Protein 7Z0R (pdb70)

Radius of gyration: 16.63 Å; Cα contacts (8 Å, |Δi|>4): 341; chains: 2; bounding box: 47×35×39 Å

InterPro domains:
  IPR003657 WRKY domain [PF03106] (176-233)
  IPR003657 WRKY domain [PS50811] (177-236)
  IPR003657 WRKY domain [SM00774] (175-235)
  IPR036576 WRKY domain superfamily [G3DSA:2.20.25.80] (159-237)
  IPR036576 WRKY domain superfamily [SSF118290] (171-234)
  IPR044810 WRKY transcription factor, plant [PTHR31429] (36-304)

Structure (mmCIF, N/CA/C/O backbone):
data_7Z0R
#
_entry.id   7Z0R
#
_cell.length_a   37.576
_cell.length_b   52.182
_cell.length_c   81.043
_cell.angle_alpha   90.000
_cell.angle_beta   90.000
_cell.angle_gamma   90.000
#
_symmetry.space_group_name_H-M   'P 21 21 21'
#
loop_
_entity.id
_entity.type
_entity.pdbx_description
1 polymer 'WRKY transcription factor 18'
2 non-polymer 1,2-ETHANEDIOL
3 non-polymer 'ZINC ION'
4 non-polymer (4S)-2-METHYL-2,4-PENTANEDIOL
5 non-polymer 'NITRATE ION'
6 non-polymer 'PHOSPHATE ION'
7 water water
#
loop_
_atom_site.group_PDB
_atom_site.id
_atom_site.type_symbol
_atom_site.label_atom_id
_atom_site.label_alt_id
_atom_site.label_comp_id
_atom_site.label_asym_id
_atom_site.label_entity_id
_atom_site.label_seq_id
_atom_site.pdbx_PDB_ins_code
_atom_site.Cartn_x
_atom_site.Cartn_y
_atom_site.Cartn_z
_atom_site.occupancy
_atom_site.B_iso_or_equiv
_atom_site.auth_seq_id
_atom_site.auth_comp_id
_atom_site.auth_asym_id
_atom_site.auth_atom_id
_atom_site.pdbx_PDB_model_num
ATOM 1 N N . ASN A 1 2 ? 3.76900 35.77500 27.82900 1.000 41.71816 158 ASN A N 1
ATOM 2 C CA . ASN A 1 2 ? 2.69100 34.89300 28.27900 1.000 41.51550 158 ASN A CA 1
ATOM 3 C C . ASN A 1 2 ? 3.19700 33.76200 29.18700 1.000 36.04906 158 ASN A C 1
ATOM 4 O O . ASN A 1 2 ? 2.44900 32.81700 29.46300 1.000 34.57783 158 ASN A O 1
ATOM 9 N N . ALA A 1 3 ? 4.44400 33.83500 29.65200 1.000 36.00432 159 ALA A N 1
ATOM 10 C CA . ALA A 1 3 ? 5.05700 32.71300 30.35100 1.000 25.32935 159 ALA A CA 1
ATOM 11 C C . ALA A 1 3 ? 5.59000 33.12200 31.71500 1.000 28.57448 159 ALA A C 1
ATOM 12 O O . ALA A 1 3 ? 6.16700 34.19800 31.87800 1.000 30.40365 159 ALA A O 1
ATOM 14 N N . SER A 1 4 ? 5.41900 32.24100 32.68700 1.000 21.03147 160 SER A N 1
ATOM 15 C CA . SER A 1 4 ? 5.97200 32.44000 34.01200 1.000 20.92619 160 SER A CA 1
ATOM 16 C C . SER A 1 4 ? 6.88800 31.26800 34.33100 1.000 20.86040 160 SER A C 1
ATOM 17 O O . SER A 1 4 ? 6.57600 30.11400 34.02700 1.000 16.93624 160 SER A O 1
ATOM 20 N N . THR A 1 5 ? 8.04100 31.56900 34.89900 1.000 19.86291 161 THR A N 1
ATOM 21 C CA . THR A 1 5 ? 9.03700 30.55500 35.19900 1.000 16.89150 161 THR A CA 1
ATOM 22 C C . THR A 1 5 ? 9.26500 30.52900 36.69700 1.000 19.52603 161 THR A C 1
ATOM 23 O O . THR A 1 5 ? 9.44200 31.58700 37.31900 1.000 25.43463 161 THR A O 1
ATOM 27 N N . VAL A 1 6 ? 9.26300 29.33500 37.27400 1.000 16.04140 162 VAL A N 1
ATOM 28 C CA . VAL A 1 6 ? 9.61600 29.18800 38.67500 1.000 17.74160 162 VAL A CA 1
ATOM 29 C C . VAL A 1 6 ? 10.65600 28.09500 38.81200 1.000 14.98338 162 VAL A C 1
ATOM 30 O O . VAL A 1 6 ? 10.83400 27.26500 37.92500 1.000 16.72306 162 VAL A O 1
ATOM 34 N N . TYR A 1 7 ? 11.34000 28.11100 39.94200 1.000 12.49360 163 TYR A N 1
ATOM 35 C CA . TYR A 1 7 ? 12.48400 27.25000 40.20200 1.000 13.30949 163 TYR A CA 1
ATOM 36 C C . TYR A 1 7 ? 12.17000 26.36500 41.39600 1.000 12.49624 163 TYR A C 1
ATOM 37 O O . TYR A 1 7 ? 11.74500 26.85000 42.44000 1.000 13.53583 163 TYR A O 1
ATOM 46 N N . VAL A 1 8 ? 12.31500 25.05600 41.22800 1.000 9.55378 164 VAL A N 1
ATOM 47 C CA . VAL A 1 8 ? 11.92700 24.09000 42.24300 1.000 11.18292 164 VAL A CA 1
ATOM 48 C C . VAL A 1 8 ? 13.17300 23.28800 42.62700 1.000 11.82773 164 VAL A C 1
ATOM 49 O O . VAL A 1 8 ? 13.62500 22.42000 41.87800 1.000 12.22778 164 VAL A O 1
ATOM 53 N N . PRO A 1 9 ? 13.78200 23.58200 43.76600 1.000 11.54612 165 PRO A N 1
ATOM 54 C CA . PRO A 1 9 ? 14.84900 22.70400 44.26800 1.000 13.12263 165 PRO A CA 1
ATOM 55 C C . PRO A 1 9 ? 14.37000 21.26300 44.32100 1.000 15.00969 165 PRO A C 1
ATOM 56 O O . PRO A 1 9 ? 13.34800 20.95800 44.93900 1.000 16.52303 165 PRO A O 1
ATOM 60 N N . THR A 1 10 ? 15.13600 20.36800 43.72000 1.000 13.47793 166 THR A N 1
ATOM 61 C CA . THR A 1 10 ? 14.67600 18.99300 43.58400 1.000 16.20984 166 THR A CA 1
ATOM 62 C C . THR A 1 10 ? 15.85100 18.06200 43.78700 1.000 17.79424 166 THR A C 1
ATOM 63 O O . THR A 1 10 ? 16.91000 18.24800 43.18600 1.000 16.65989 166 THR A O 1
ATOM 67 N N . GLU A 1 11 ? 15.66700 17.08100 44.66300 1.000 15.27288 167 GLU A N 1
ATOM 68 C CA . GLU A 1 11 ? 16.65200 16.04100 44.86700 1.000 16.80465 167 GLU A CA 1
ATOM 69 C C . GLU A 1 11 ? 17.25200 15.64700 43.52600 1.000 15.92033 167 GLU A C 1
ATOM 70 O O . GLU A 1 11 ? 16.52400 15.35800 42.57600 1.000 15.70715 167 GLU A O 1
ATOM 76 N N . THR A 1 12 ? 18.58700 15.65200 43.44900 1.000 16.21247 168 THR A N 1
ATOM 77 C CA . THR A 1 12 ? 19.25000 15.36800 42.18600 1.000 16.19405 168 THR A CA 1
ATOM 78 C C . THR A 1 12 ? 18.99700 13.94000 41.70300 1.000 14.81757 168 THR A C 1
ATOM 79 O O . THR A 1 12 ? 19.02300 13.69500 40.49000 1.000 16.25195 168 THR A O 1
ATOM 83 N N . SER A 1 13 ? 18.71900 12.97900 42.60400 1.000 14.06748 169 SER A N 1
ATOM 84 C CA . SER A 1 13 ? 18.41500 11.64300 42.11300 1.000 15.25709 169 SER A CA 1
ATOM 85 C C . SER A 1 13 ? 17.02000 11.51900 41.53700 1.000 15.19919 169 SER A C 1
ATOM 86 O O . SER A 1 13 ? 16.71700 10.46000 40.97400 1.000 17.19153 169 SER A O 1
ATOM 89 N N . ASP A 1 14 ? 16.16700 12.53300 41.69500 1.000 14.12538 170 ASP A N 1
ATOM 90 C CA . ASP A 1 14 ? 14.83100 12.54600 41.11400 1.000 15.07812 170 ASP A CA 1
ATOM 91 C C . ASP A 1 14 ? 14.92500 13.08000 39.69500 1.000 15.98350 170 ASP A C 1
ATOM 92 O O . ASP A 1 14 ? 15.08600 14.28400 39.50300 1.000 15.17550 170 ASP A O 1
ATOM 97 N N . THR A 1 15 ? 14.79000 12.18700 38.71500 1.000 14.89126 171 THR A N 1
ATOM 98 C CA . THR A 1 15 ? 14.85100 12.53300 37.29400 1.000 17.47315 171 THR A CA 1
ATOM 99 C C . THR A 1 15 ? 13.47700 12.50000 36.62700 1.000 17.50999 171 THR A C 1
ATOM 100 O O . THR A 1 15 ? 13.40300 12.54200 35.39700 1.000 19.84185 171 THR A O 1
ATOM 104 N N . SER A 1 16 ? 12.39000 12.45700 37.40800 1.000 16.45197 172 SER A N 1
ATOM 105 C CA . SER A 1 16 ? 11.04900 12.26700 36.85500 1.000 19.62077 172 SER A CA 1
ATOM 106 C C . SER A 1 16 ? 10.49100 13.51500 36.19500 1.000 15.91770 172 SER A C 1
ATOM 107 O O . SER A 1 16 ? 9.49200 13.42100 35.46500 1.000 17.12311 172 SER A O 1
ATOM 110 N N . LEU A 1 17 ? 11.07200 14.66500 36.51600 1.000 15.84400 173 LEU A N 1
ATOM 111 C CA . LEU A 1 17 ? 10.64600 15.97800 36.03300 1.000 17.47841 173 LEU A CA 1
ATOM 112 C C . LEU A 1 17 ? 9.22500 16.28500 36.48800 1.000 17.62580 173 LEU A C 1
ATOM 113 O O . LEU A 1 17 ? 8.44000 16.90600 35.77100 1.000 17.31787 173 LEU A O 1
ATOM 118 N N . THR A 1 18 ? 8.90400 15.86600 37.69600 1.000 17.34155 174 THR A N 1
ATOM 119 C CA . THR A 1 18 ? 7.61400 16.14500 38.30400 1.000 19.36811 174 THR A CA 1
ATOM 120 C C . THR A 1 18 ? 7.70700 17.41500 39.14200 1.000 18.79173 174 THR A C 1
ATOM 121 O O . THR 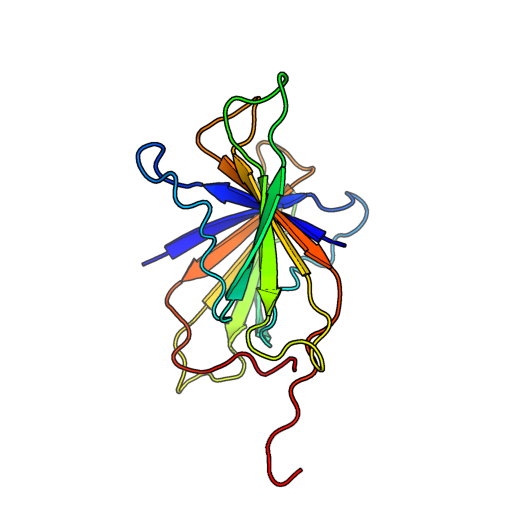A 1 18 ? 8.55700 17.50600 40.03300 1.000 20.52351 174 THR A O 1
ATOM 125 N N . VAL A 1 19 ? 6.80200 18.36600 38.90100 1.000 18.10480 175 VAL A N 1
ATOM 126 C CA . VAL A 1 19 ? 6.59000 19.51100 39.79400 1.000 15.43343 175 VAL A CA 1
ATOM 127 C C . VAL A 1 19 ? 5.13200 19.47500 40.20100 1.000 16.35459 175 VAL A C 1
ATOM 128 O O . VAL A 1 19 ? 4.24500 19.53700 39.34000 1.000 17.18627 175 VAL A O 1
ATOM 132 N N . LYS A 1 20 ? 4.88500 19.29800 41.49500 1.000 15.67820 176 LYS A N 1
ATOM 133 C CA . LYS A 1 20 ? 3.53000 19.30200 42.02500 1.000 16.87308 176 LYS A CA 1
ATOM 134 C C . LYS A 1 20 ? 3.07300 20.74400 42.20700 1.000 16.05982 176 LYS A C 1
ATOM 135 O O . LYS A 1 20 ? 3.81700 21.57900 42.75000 1.000 16.85728 176 LYS A O 1
ATOM 141 N N . ASP A 1 21 ? 1.89900 21.06500 41.66200 1.000 13.93588 177 ASP A N 1
ATOM 142 C CA . ASP A 1 21 ? 1.45200 22.45300 41.65600 1.000 14.70966 177 ASP A CA 1
ATOM 143 C C . ASP A 1 21 ? -0.05000 22.61600 41.86500 1.000 13.37792 177 ASP A C 1
ATOM 144 O O . ASP A 1 21 ? -0.57400 23.73700 41.68800 1.000 11.65140 177 ASP A O 1
ATOM 149 N N . GLY A 1 22 ? -0.75600 21.58400 42.32300 1.000 13.23317 178 GLY A N 1
ATOM 150 C CA . GLY A 1 22 ? -2.18400 21.70000 42.57300 1.000 12.88312 178 GLY A CA 1
ATOM 151 C C . GLY A 1 22 ? -3.05300 21.40500 41.37800 1.000 13.80692 178 GLY A C 1
ATOM 152 O O . GLY A 1 22 ? -4.27700 21.27300 41.52800 1.000 13.42003 178 GLY A O 1
ATOM 153 N N . PHE A 1 23 ? -2.46100 21.26200 40.21000 1.000 12.76995 179 PHE A N 1
ATOM 154 C CA . PHE A 1 23 ? -3.18000 21.02100 38.98000 1.000 12.85944 179 PHE A CA 1
ATOM 155 C C . PHE A 1 23 ? -2.77900 19.67500 38.40100 1.000 11.98302 179 PHE A C 1
ATOM 156 O O . PHE A 1 23 ? -1.76200 19.08900 38.78100 1.000 11.92511 179 PHE A O 1
ATOM 164 N N . GLN A 1 24 ? -3.62100 19.17700 37.50600 1.000 11.64877 180 GLN A N 1
ATOM 165 C CA . GLN A 1 24 ? -3.36800 17.94500 36.79000 1.000 11.64087 180 GLN A CA 1
ATOM 166 C C . GLN A 1 24 ? -2.90600 18.23200 35.37000 1.000 12.08829 180 GLN A C 1
ATOM 167 O O . GLN A 1 24 ? -3.32800 19.21000 34.73300 1.000 13.36213 180 GLN A O 1
ATOM 173 N N . TRP A 1 25 ? -2.09300 17.31100 34.86800 1.000 13.15158 181 TRP A N 1
ATOM 174 C CA . TRP A 1 25 ? -1.30300 17.47800 33.66700 1.000 11.71456 181 TRP A CA 1
ATOM 175 C C . TRP A 1 25 ? -1.32000 16.20100 32.84700 1.000 14.15433 181 TRP A C 1
ATOM 176 O O . TRP A 1 25 ? -1.47300 15.10400 33.37300 1.000 16.88624 181 TRP A O 1
ATOM 187 N N . ARG A 1 26 ? -1.15100 16.36900 31.54800 1.000 12.81469 182 ARG A N 1
ATOM 188 C CA . ARG A 1 26 ? -0.96600 15.26400 30.62600 1.000 14.37014 182 ARG A CA 1
ATOM 189 C C . ARG A 1 26 ? 0.37600 15.48800 29.95900 1.000 14.84125 182 ARG A C 1
ATOM 190 O O . ARG A 1 26 ? 0.57000 16.50300 29.27400 1.000 12.94892 182 ARG A O 1
ATOM 198 N N . LYS A 1 27 ? 1.31000 14.57700 30.19200 1.000 14.99653 183 LYS A N 1
ATOM 199 C CA . LYS A 1 27 ? 2.60300 14.70500 29.53300 1.000 14.48068 183 LYS A CA 1
ATOM 200 C C . LYS A 1 27 ? 2.44000 14.31400 28.08100 1.000 15.49396 183 LYS A C 1
ATOM 201 O O . LYS A 1 27 ? 2.03700 13.18200 27.79000 1.000 15.74136 183 LYS A O 1
ATOM 207 N N . TYR A 1 28 ? 2.80200 15.21100 27.15700 1.000 13.28317 184 TYR A N 1
ATOM 208 C CA . TYR A 1 28 ? 2.66200 14.92000 25.74000 1.000 13.54373 184 TYR A CA 1
ATOM 209 C C . TYR A 1 28 ? 3.97200 14.91300 24.97500 1.000 13.99641 184 TYR A C 1
ATOM 210 O O . TYR A 1 28 ? 3.98300 14.49600 23.81700 1.000 16.26774 184 TYR A O 1
ATOM 219 N N . GLY A 1 29 ? 5.08000 15.31900 25.58600 1.000 12.26200 185 GLY A N 1
ATOM 220 C CA . GLY A 1 29 ? 6.30800 15.42000 24.82400 1.000 14.25960 185 GLY A CA 1
ATOM 221 C C . GLY A 1 29 ? 7.52900 15.34300 25.70300 1.000 12.58572 185 GLY A C 1
ATOM 222 O O . GLY A 1 29 ? 7.47700 15.61300 26.90500 1.000 11.91985 185 GLY A O 1
ATOM 223 N N . GLN A 1 30 ? 8.63600 14.96200 25.08100 1.000 12.75416 186 GLN A N 1
ATOM 224 C CA . GLN A 1 30 ? 9.92700 14.94300 25.74900 1.000 15.35710 186 GLN A CA 1
ATOM 225 C C . GLN A 1 30 ? 11.00800 15.25500 24.73900 1.000 15.04654 186 GLN A C 1
ATOM 226 O O . GLN A 1 30 ? 11.01200 14.69300 23.63600 1.000 16.83623 186 GLN A O 1
ATOM 232 N N . LYS A 1 31 ? 11.92900 16.13500 25.11200 1.000 15.73347 187 LYS A N 1
ATOM 233 C CA . LYS A 1 31 ? 13.00700 16.54600 24.22200 1.000 17.74160 187 LYS A CA 1
ATOM 234 C C . LYS A 1 31 ? 14.33900 16.27600 24.90400 1.000 23.13962 187 LYS A C 1
ATOM 235 O O . LYS A 1 31 ? 14.51500 16.62600 26.07600 1.000 18.49432 187 LYS A O 1
ATOM 241 N N . VAL A 1 32 ? 15.26700 15.67700 24.16600 1.000 21.16306 188 VAL A N 1
ATOM 242 C CA . VAL A 1 32 ? 16.64000 15.47400 24.62900 1.000 30.42733 188 VAL A CA 1
ATOM 243 C C . VAL A 1 32 ? 17.58200 16.13800 23.64300 1.000 35.37003 188 VAL A C 1
ATOM 244 O O . VAL A 1 32 ? 17.44200 15.93700 22.43300 1.000 30.04834 188 VAL A O 1
ATOM 248 N N . THR A 1 33 ? 18.58700 16.85400 24.17200 1.000 41.52077 189 THR A N 1
ATOM 249 C CA . THR A 1 33 ? 19.44900 17.78700 23.43900 1.000 34.40676 189 THR A CA 1
ATOM 250 C C . THR A 1 33 ? 20.83900 17.77800 24.06400 1.000 39.20733 189 THR A C 1
ATOM 251 O O . THR A 1 33 ? 20.98200 17.50300 25.25500 1.000 40.60487 189 THR A O 1
ATOM 255 N N . ARG A 1 34 ? 21.86700 18.11100 23.26100 1.000 44.63693 190 ARG A N 1
ATOM 256 C CA . ARG A 1 34 ? 23.25300 18.06800 23.73700 1.000 45.20279 190 ARG A CA 1
ATOM 257 C C . ARG A 1 34 ? 23.63400 19.23600 24.64600 1.000 50.62186 190 ARG A C 1
ATOM 258 O O . ARG A 1 34 ? 24.59900 19.10500 25.40500 1.000 47.49254 190 ARG A O 1
ATOM 266 N N . ASP A 1 35 ? 22.93500 20.37900 24.56600 1.000 55.25663 191 ASP A N 1
ATOM 267 C CA . ASP A 1 35 ? 23.22800 21.52400 25.43200 1.000 54.02227 191 ASP A CA 1
ATOM 268 C C . ASP A 1 35 ? 22.70200 21.36100 26.85800 1.000 56.03567 191 ASP A C 1
ATOM 269 O O . ASP A 1 35 ? 23.16500 22.06800 27.75900 1.000 50.55606 191 ASP A O 1
ATOM 274 N N . ASN A 1 36 ? 21.73000 20.48800 27.09200 1.000 56.52783 192 ASN A N 1
ATOM 275 C CA . ASN A 1 36 ? 21.37700 20.13500 28.45400 1.000 60.14669 192 ASN A CA 1
ATOM 276 C C . ASN A 1 36 ? 21.51400 18.62700 28.62200 1.000 64.92357 192 ASN A C 1
ATOM 277 O O . ASN A 1 36 ? 20.90300 17.86900 27.85300 1.000 57.99643 192 ASN A O 1
ATOM 282 N N . PRO A 1 37 ? 22.27000 18.14300 29.62000 1.000 78.16200 193 PRO A N 1
ATOM 283 C CA . PRO A 1 37 ? 22.44300 16.68800 29.75600 1.000 83.34684 193 PRO A CA 1
ATOM 284 C C . PRO A 1 37 ? 21.15500 15.95500 30.12100 1.000 78.02251 193 PRO A C 1
ATOM 285 O O . PRO A 1 37 ? 21.18600 14.74400 30.36100 1.000 82.08879 193 PRO A O 1
ATOM 289 N N . SER A 1 38 ? 20.01900 16.66000 30.15200 1.000 57.69376 194 SER A N 1
ATOM 290 C CA . SER A 1 38 ? 18.81500 16.16800 30.79100 1.000 42.71828 194 SER A CA 1
ATOM 291 C C . SER A 1 38 ? 17.56300 16.54800 30.00500 1.000 26.37948 194 SER A C 1
ATOM 292 O O . SER A 1 38 ? 17.48400 17.65700 29.45400 1.000 27.44803 194 SER A O 1
ATOM 295 N N . PRO A 1 39 ? 16.57100 15.66700 29.94100 1.000 21.32361 195 PRO A N 1
ATOM 296 C CA . PRO A 1 39 ? 15.43400 15.92500 29.06800 1.000 20.44982 195 PRO A CA 1
ATOM 297 C C . PRO A 1 39 ? 14.56800 17.06400 29.55800 1.000 17.67317 195 PRO A C 1
ATOM 298 O O . PRO A 1 39 ? 14.59100 17.46700 30.71900 1.000 18.13112 195 PRO A O 1
ATOM 302 N N . ARG A 1 40 ? 13.81300 17.59000 28.62000 1.000 16.75464 196 ARG A N 1
ATOM 303 C CA . ARG A 1 40 ? 12.74400 18.53300 28.88700 1.000 15.49923 196 ARG A CA 1
ATOM 304 C C . ARG A 1 40 ? 11.42000 17.81400 28.68900 1.000 15.67030 196 ARG A C 1
ATOM 305 O O . ARG A 1 40 ? 11.21800 17.16000 27.65500 1.000 15.01233 196 ARG A O 1
ATOM 313 N N . ALA A 1 41 ? 10.51800 17.93700 29.67700 1.000 12.83575 197 ALA A N 1
ATOM 314 C CA . ALA A 1 41 ? 9.19400 17.34200 29.63300 1.000 13.68848 197 ALA A CA 1
ATOM 315 C C . ALA A 1 41 ? 8.16900 18.41600 29.32500 1.000 12.41728 197 ALA A C 1
ATOM 316 O O . ALA A 1 41 ? 8.26400 19.53800 29.84800 1.000 10.85920 197 ALA A O 1
ATOM 318 N N . TYR A 1 42 ? 7.20200 18.05500 28.48500 1.000 13.64637 198 TYR A N 1
ATOM 319 C CA . TYR A 1 42 ? 6.16400 18.95900 28.00300 1.000 11.58034 198 TYR A CA 1
ATOM 320 C C . TYR A 1 42 ? 4.80300 18.45700 28.45800 1.000 13.10157 198 TYR A C 1
ATOM 321 O O . TYR A 1 42 ? 4.43800 17.30300 28.19400 1.000 12.00933 198 TYR A O 1
ATOM 330 N N . PHE A 1 43 ? 4.03400 19.33400 29.08300 1.000 11.65929 199 PHE A N 1
ATOM 331 C CA . PHE A 1 43 ? 2.74000 18.93500 29.62900 1.000 12.04618 199 PHE A CA 1
ATOM 332 C C . PHE A 1 43 ? 1.68400 19.91900 29.19000 1.000 12.33306 199 PHE A C 1
ATOM 333 O O . PHE A 1 43 ? 1.96600 21.10400 29.00900 1.000 13.33581 199 PHE A O 1
ATOM 341 N N . ARG A 1 44 ? 0.46200 19.43000 29.06300 1.000 12.24357 200 ARG A N 1
ATOM 342 C CA . ARG A 1 44 ? -0.69100 20.30700 28.90900 1.000 13.98062 200 ARG A CA 1
ATOM 343 C C . ARG A 1 44 ? -1.65300 20.03700 30.06300 1.000 11.60929 200 ARG A C 1
ATOM 344 O O . ARG A 1 44 ? -1.70100 18.93500 30.62600 1.000 11.03817 200 ARG A O 1
ATOM 352 N N . CYS A 1 45 ? -2.32800 21.10000 30.48700 1.000 12.35938 201 CYS A N 1
ATOM 353 C CA . CYS A 1 45 ? -3.28000 20.98500 31.57300 1.000 11.81984 201 C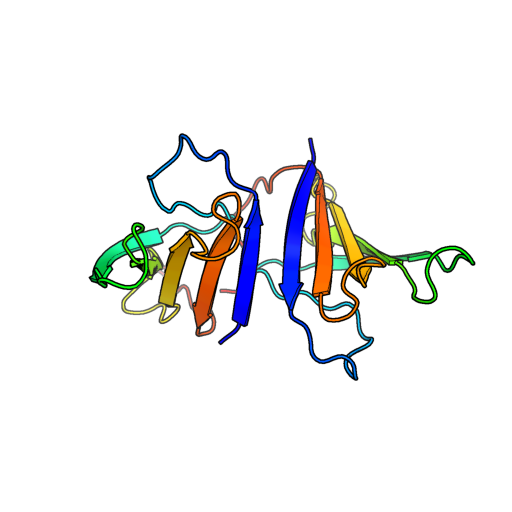YS A CA 1
ATOM 354 C C . CYS A 1 45 ? -4.32000 19.91800 31.25400 1.000 15.15971 201 CYS A C 1
ATOM 355 O O . CYS A 1 45 ? -4.75200 19.76700 30.11300 1.000 14.00694 201 CYS A O 1
ATOM 358 N N . SER A 1 46 ? -4.76100 19.19600 32.29100 1.000 10.95921 202 SER A N 1
ATOM 359 C CA . SER A 1 46 ? -5.85100 18.23700 32.13500 1.000 12.53571 202 SER A CA 1
ATOM 360 C C . SER A 1 46 ? -7.15600 18.85900 31.64400 1.000 13.04367 202 SER A C 1
ATOM 361 O O . SER A 1 46 ? -7.98900 18.12800 31.11000 1.000 15.59397 202 SER A O 1
ATOM 364 N N . PHE A 1 47 ? -7.37100 20.16600 31.83800 1.000 14.96758 203 PHE A N 1
ATOM 365 C CA . PHE A 1 47 ? -8.56000 20.81500 31.31500 1.000 13.64374 203 PHE A CA 1
ATOM 366 C C . PHE A 1 47 ? -8.41000 21.23300 29.84800 1.000 14.40436 203 PHE A C 1
ATOM 367 O O . PHE A 1 47 ? -9.32500 21.85200 29.30100 1.000 17.49683 203 PHE A O 1
ATOM 375 N N . ALA A 1 48 ? -7.28700 20.93800 29.20700 1.000 14.14380 204 ALA A N 1
ATOM 376 C CA . ALA A 1 48 ? -7.17900 21.16300 27.77000 1.000 16.50461 204 ALA A CA 1
ATOM 377 C C . ALA A 1 48 ? -8.28000 20.39100 27.03700 1.000 21.08411 204 ALA A C 1
ATOM 378 O O . ALA A 1 48 ? -8.62800 19.27600 27.43000 1.000 22.49743 204 ALA A O 1
ATOM 380 N N . PRO A 1 49 ? -8.80400 20.92400 25.92100 1.000 21.32887 205 PRO A N 1
ATOM 381 C CA . PRO A 1 49 ? -8.43400 22.17400 25.26000 1.000 19.48392 205 PRO A CA 1
ATOM 382 C C . PRO A 1 49 ? -9.12000 23.40700 25.84200 1.000 19.37074 205 PRO A C 1
ATOM 383 O O . PRO A 1 49 ? -8.73400 24.50800 25.46800 1.000 24.31607 205 PRO A O 1
ATOM 387 N N . SER A 1 50 ? -10.10700 23.22900 26.73000 1.000 19.52603 206 SER A N 1
ATOM 388 C CA . SER A 1 50 ? -10.77000 24.37800 27.34400 1.000 19.64709 206 SER A CA 1
ATOM 389 C C . SER A 1 50 ? -9.76800 25.31200 28.00700 1.000 17.93373 206 SER A C 1
ATOM 390 O O . SER A 1 50 ? -9.87300 26.53200 27.87700 1.000 17.85214 206 SER A O 1
ATOM 393 N N . CYS A 1 51 ? -8.82100 24.75200 28.73900 1.000 16.30459 207 CYS A N 1
ATOM 394 C CA . CYS A 1 51 ? -7.72600 25.47100 29.38200 1.000 10.96710 207 CYS A CA 1
ATOM 395 C C . CYS A 1 51 ? -6.49700 25.44900 28.50100 1.000 13.78323 207 CYS A C 1
ATOM 396 O O . CYS A 1 51 ? -6.07800 24.35900 28.06900 1.000 12.19357 207 CYS A O 1
ATOM 399 N N . PRO A 1 52 ? -5.88900 26.59900 28.22100 1.000 13.55426 208 PRO A N 1
ATOM 400 C CA . PRO A 1 52 ? -4.73400 26.64200 27.31200 1.000 14.34909 208 PRO A CA 1
ATOM 401 C C . PRO A 1 52 ? -3.38400 26.46900 27.97600 1.000 14.15959 208 PRO A C 1
ATOM 402 O O . PRO A 1 52 ? -2.37000 26.56800 27.27700 1.000 16.33091 208 PRO A O 1
ATOM 406 N N . VAL A 1 53 ? -3.33000 26.18600 29.27800 1.000 12.49360 209 VAL A N 1
ATOM 407 C CA . VAL A 1 53 ? -2.04100 26.23600 29.95000 1.000 11.22766 209 VAL A CA 1
ATOM 408 C C . VAL A 1 53 ? -1.15400 25.08800 29.49300 1.000 11.91985 209 VAL A C 1
ATOM 409 O O . VAL A 1 53 ? -1.57900 23.92700 29.42400 1.000 12.16462 209 VAL A O 1
ATOM 413 N N . LYS A 1 54 ? 0.11100 25.41700 29.26100 1.000 12.55150 210 LYS A N 1
ATOM 414 C CA . LYS A 1 54 ? 1.16200 24.44400 29.01600 1.000 12.94629 210 LYS A CA 1
ATOM 415 C C . LYS A 1 54 ? 2.26100 24.61500 30.05100 1.000 13.28580 210 LYS A C 1
ATOM 416 O O . LYS A 1 54 ? 2.44700 25.68400 30.63300 1.000 12.65941 210 LYS A O 1
ATOM 422 N N . LYS A 1 55 ? 2.99100 23.53300 30.28300 1.000 12.05934 211 LYS A N 1
ATOM 423 C CA . LYS A 1 55 ? 3.98700 23.46900 31.33800 1.000 12.51729 211 LYS A CA 1
ATOM 424 C C . LYS A 1 55 ? 5.16700 22.71000 30.77300 1.000 13.56215 211 LYS A C 1
ATOM 425 O O . LYS A 1 55 ? 4.96900 21.67600 30.14200 1.000 14.14906 211 LYS A O 1
ATOM 431 N N . LYS A 1 56 ? 6.37800 23.26300 30.94000 1.000 12.04618 212 LYS A N 1
ATOM 432 C CA . LYS A 1 56 ? 7.61400 22.63700 30.49300 1.000 12.35938 212 LYS A CA 1
ATOM 433 C C . LYS A 1 56 ? 8.53000 22.56000 31.70800 1.000 11.45400 212 LYS A C 1
ATOM 434 O O . LYS A 1 56 ? 8.62200 23.51900 32.47900 1.000 11.49875 212 LYS A O 1
ATOM 440 N N . VAL A 1 57 ? 9.18900 21.41300 31.90400 1.000 11.16976 213 VAL A N 1
ATOM 441 C CA . VAL A 1 57 ? 10.02100 21.18200 33.08100 1.000 11.66192 213 VAL A CA 1
ATOM 442 C C . VAL A 1 57 ? 11.35000 20.59100 32.63600 1.000 10.88552 213 VAL A C 1
ATOM 443 O O . VAL A 1 57 ? 11.38300 19.66400 31.81900 1.000 10.47494 213 VAL A O 1
ATOM 447 N N . GLN A 1 58 ? 12.44100 21.14300 33.15700 1.000 13.14105 214 GLN A N 1
ATOM 448 C CA . GLN A 1 58 ? 13.79400 20.68800 32.82100 1.000 10.70918 214 GLN A CA 1
ATOM 449 C C . GLN A 1 58 ? 14.72600 21.12300 33.93600 1.000 11.40663 214 GLN A C 1
ATOM 450 O O . GLN A 1 58 ? 14.53300 22.18200 34.53900 1.000 12.60151 214 GLN A O 1
ATOM 456 N N . ARG A 1 59 ? 15.75800 20.32400 34.18700 1.000 12.18567 215 ARG A N 1
ATOM 457 C CA . ARG A 1 59 ? 16.79000 20.77600 35.09700 1.000 14.00957 215 ARG A CA 1
ATOM 458 C C . ARG A 1 59 ? 17.44800 22.03400 34.57800 1.000 16.00455 215 ARG A C 1
ATOM 459 O O . ARG A 1 59 ? 17.69400 22.18800 33.37800 1.000 17.45209 215 ARG A O 1
ATOM 467 N N . SER A 1 60 ? 17.75200 22.92200 35.50000 1.000 11.96722 216 SER A N 1
ATOM 468 C CA . SER A 1 60 ? 18.57000 24.07700 35.17600 1.000 15.07023 216 SER A CA 1
ATOM 469 C C . SER A 1 60 ? 19.97500 23.64500 34.77600 1.000 14.57280 216 SER A C 1
ATOM 470 O O . SER A 1 60 ? 20.61200 22.83800 35.44900 1.000 16.27564 216 SER A O 1
ATOM 473 N N . ALA A 1 61 ? 20.48700 24.25600 33.71500 1.000 17.69949 217 ALA A N 1
ATOM 474 C CA . ALA A 1 61 ? 21.87200 24.07100 33.31200 1.000 15.70451 217 ALA A CA 1
ATOM 475 C C . ALA A 1 61 ? 22.81400 24.99400 34.07400 1.000 14.18065 217 ALA A C 1
ATOM 476 O O . ALA A 1 61 ? 24.03400 24.90700 33.90500 1.000 17.27312 217 ALA A O 1
ATOM 478 N N . GLU A 1 62 ? 22.27400 25.90700 34.85800 1.000 15.72820 218 GLU A N 1
ATOM 479 C CA . GLU A 1 62 ? 23.08900 26.79200 35.66600 1.000 14.37541 218 GLU A CA 1
ATOM 480 C C . GLU A 1 62 ? 23.23200 26.24300 37.07200 1.000 13.69638 218 GLU A C 1
ATOM 481 O O . GLU A 1 62 ? 24.32500 26.23500 37.65200 1.000 15.30973 218 GLU A O 1
ATOM 487 N N . ASP A 1 63 ? 22.12600 25.79400 37.64500 1.000 14.80704 219 ASP A N 1
ATOM 488 C CA . ASP A 1 63 ? 22.11100 25.22100 38.98800 1.000 15.77558 219 ASP A CA 1
ATOM 489 C C . ASP A 1 63 ? 21.36400 23.90200 38.90600 1.000 15.38606 219 ASP A C 1
ATOM 490 O O . ASP A 1 63 ? 20.13500 23.87800 39.00800 1.000 15.28868 219 ASP A O 1
ATOM 495 N N . PRO A 1 64 ? 22.06700 22.78600 38.71300 1.000 17.95742 220 PRO A N 1
ATOM 496 C CA . PRO A 1 64 ? 21.36900 21.51200 38.48800 1.000 18.44168 220 PRO A CA 1
ATOM 497 C C . PRO A 1 64 ? 20.64100 20.97800 39.70500 1.000 17.74423 220 PRO A C 1
ATOM 498 O O . PRO A 1 64 ? 20.00600 19.92400 39.59200 1.000 18.95754 220 PRO A O 1
ATOM 502 N N . SER A 1 65 ? 20.68400 21.67000 40.84200 1.000 16.41249 221 SER A N 1
ATOM 503 C CA . SER A 1 65 ? 19.85100 21.30300 41.97500 1.000 17.17574 221 SER A CA 1
ATOM 504 C C . SER A 1 65 ? 18.42400 21.79400 41.79700 1.000 16.52040 221 SER A C 1
ATOM 505 O O . SER A 1 65 ? 17.55500 21.46300 42.61700 1.000 15.28868 221 SER A O 1
ATOM 508 N N . LEU A 1 66 ? 18.16500 22.58400 40.75300 1.000 12.92260 222 LEU A N 1
ATOM 509 C CA . LEU A 1 66 ? 16.84000 23.13000 40.48700 1.000 12.22515 222 LEU A CA 1
ATOM 510 C C . LEU A 1 66 ? 16.21100 22.53500 39.24000 1.000 11.87248 222 LEU A C 1
ATOM 511 O O . LEU A 1 66 ? 16.87300 22.39300 38.20300 1.000 13.14631 222 LEU A O 1
ATOM 516 N N . LEU A 1 67 ? 14.90500 22.26800 39.32500 1.000 11.28556 223 LEU A N 1
ATOM 517 C CA . LEU A 1 67 ? 14.06200 22.18000 38.14500 1.000 12.50150 223 LEU A CA 1
ATOM 518 C C . LEU A 1 67 ? 13.54600 23.55900 37.77800 1.000 12.10935 223 LEU A C 1
ATOM 519 O O . LEU A 1 67 ? 13.19500 24.36600 38.65000 1.000 14.07800 223 LEU A O 1
ATOM 524 N N . VAL A 1 68 ? 13.51900 23.82800 36.48800 1.000 10.70655 224 VAL A N 1
ATOM 525 C CA . VAL A 1 68 ? 12.91500 25.03100 35.94000 1.000 12.16988 224 VAL A CA 1
ATOM 526 C C . VAL A 1 68 ? 11.55800 24.59800 35.41900 1.000 11.79352 224 VAL A C 1
ATOM 527 O O . VAL A 1 68 ? 11.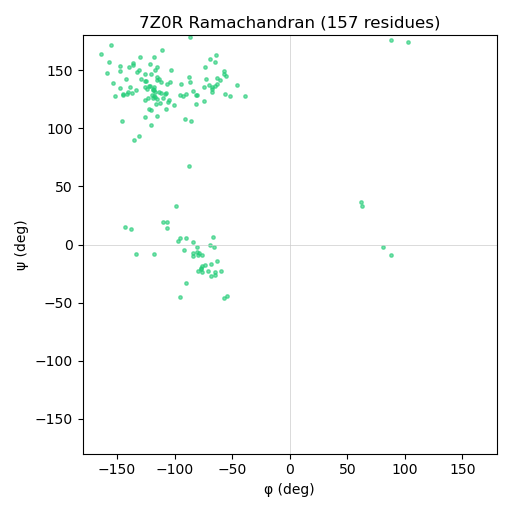48000 23.72000 34.55200 1.000 13.16210 224 VAL A O 1
ATOM 531 N N . ALA A 1 69 ? 10.49700 25.19500 35.94500 1.000 12.61204 225 ALA A N 1
ATOM 532 C CA . ALA A 1 69 ? 9.14700 24.95700 35.45900 1.000 11.76983 225 ALA A CA 1
ATOM 533 C C . ALA A 1 69 ? 8.63000 26.22800 34.81000 1.000 13.56742 225 ALA A C 1
ATOM 534 O O . ALA A 1 69 ? 8.54900 27.28100 35.45900 1.000 14.32277 225 ALA A O 1
ATOM 536 N N . THR A 1 70 ? 8.26900 26.12500 33.54000 1.000 13.05156 226 THR A N 1
ATOM 537 C CA . THR A 1 70 ? 7.79500 27.27600 32.78800 1.000 12.78311 226 THR A CA 1
ATOM 538 C C . THR A 1 70 ? 6.35500 27.02500 32.41100 1.000 13.95430 226 THR A C 1
ATOM 539 O O . THR A 1 70 ? 6.03900 25.98200 31.84000 1.000 12.45412 226 THR A O 1
ATOM 543 N N . TYR A 1 71 ? 5.48400 27.95600 32.77800 1.000 13.22790 227 TYR A N 1
ATOM 544 C CA . TYR A 1 71 ? 4.06200 27.84200 32.50900 1.000 14.98864 227 TYR A CA 1
ATOM 545 C C . TYR A 1 71 ? 3.69200 28.89200 31.48400 1.000 17.18890 227 TYR A C 1
ATOM 546 O O . TYR A 1 71 ? 4.04400 30.06600 31.65200 1.000 16.56251 227 TYR A O 1
ATOM 555 N N . GLU A 1 72 ? 2.98400 28.46100 30.44500 1.000 13.30686 228 GLU A N 1
ATOM 556 C CA . GLU A 1 72 ? 2.42200 29.33200 29.41100 1.000 13.43582 228 GLU A CA 1
ATOM 557 C C . GLU A 1 72 ? 0.92400 29.46300 29.64300 1.000 15.41501 228 GLU A C 1
ATOM 558 O O . GLU A 1 72 ? 0.20700 28.45600 29.74000 1.000 15.28604 228 GLU A O 1
ATOM 564 N N . GLY A 1 73 ? 0.45500 30.68700 29.77200 1.000 14.88336 229 GLY A N 1
ATOM 565 C CA . GLY A 1 73 ? -0.96500 30.88300 29.98800 1.000 14.98601 229 GLY A CA 1
ATOM 566 C C . GLY A 1 73 ? -1.33400 30.84600 31.45400 1.000 13.83324 229 GLY A C 1
ATOM 567 O O . GLY A 1 73 ? -0.50900 30.62100 32.33900 1.000 14.65439 229 GLY A O 1
ATOM 568 N N . THR A 1 74 ? -2.62200 31.11200 31.70200 1.000 14.93600 230 THR A N 1
ATOM 569 C CA . THR A 1 74 ? -3.20400 31.09200 33.04300 1.000 13.13052 230 THR A CA 1
ATOM 570 C C . THR A 1 74 ? -4.38400 30.13000 33.02200 1.000 11.58034 230 THR A C 1
ATOM 571 O O . THR A 1 74 ? -5.12300 30.07700 32.03000 1.000 13.00419 230 THR A O 1
ATOM 575 N N . HIS A 1 75 ? -4.56300 29.35300 34.09400 1.000 12.82522 231 HIS A N 1
ATOM 576 C CA . HIS A 1 75 ? -5.69500 28.43000 34.13300 1.000 10.10384 231 HIS A CA 1
ATOM 577 C C . HIS A 1 75 ? -7.03400 29.16200 34.20600 1.000 13.77797 231 HIS A C 1
ATOM 578 O O . HIS A 1 75 ? -7.22200 30.07200 35.02200 1.000 11.52770 231 HIS A O 1
ATOM 585 N N . ASN A 1 76 ? -8.00500 28.70600 33.41100 1.000 12.13303 232 ASN A N 1
ATOM 586 C CA . ASN A 1 76 ? -9.33600 29.31000 33.42000 1.000 12.20936 232 ASN A CA 1
ATOM 587 C C . ASN A 1 76 ? -10.31400 28.50700 34.27700 1.000 14.28066 232 ASN A C 1
ATOM 588 O O . ASN A 1 76 ? -11.51000 28.41800 33.98300 1.000 12.83049 232 ASN A O 1
ATOM 593 N N . HIS A 1 77 ? -9.80500 27.90400 35.34600 1.000 10.13279 233 HIS A N 1
ATOM 594 C CA . HIS A 1 77 ? -10.58600 27.00700 36.18500 1.000 11.89353 233 HIS A CA 1
ATOM 595 C C . HIS A 1 77 ? -9.84800 26.82000 37.50000 1.000 13.12526 233 HIS A C 1
ATOM 596 O O . HIS A 1 77 ? -8.65000 27.10000 37.60200 1.000 10.70391 233 HIS A O 1
ATOM 603 N N . LEU A 1 78 ? -10.57700 26.31200 38.49700 1.000 11.13291 234 LEU A N 1
ATOM 604 C CA . LEU A 1 78 ? -9.99200 25.92800 39.77800 1.000 12.19620 234 LEU A CA 1
ATOM 605 C C . LEU A 1 78 ? -9.18400 24.62900 39.68200 1.000 14.17538 234 LEU A C 1
ATOM 606 O O . LEU A 1 78 ? -9.42400 23.77400 38.83300 1.000 13.78586 234 LEU A O 1
ATOM 611 N N . GLY A 1 79 ? -8.20000 24.49400 40.56600 1.000 14.24644 235 GLY A N 1
ATOM 612 C CA . GLY A 1 79 ? -7.35000 23.32500 40.56900 1.000 14.73335 235 GLY A CA 1
ATOM 613 C C . GLY A 1 79 ? -8.10200 22.06800 40.97000 1.000 16.70200 235 GLY A C 1
ATOM 614 O O . GLY A 1 79 ? -8.81900 22.06500 41.97100 1.000 18.51011 235 GLY A O 1
ATOM 615 N N . PRO A 1 80 ? -7.95900 20.97700 40.19700 1.000 17.10995 236 PRO A N 1
ATOM 616 C CA . PRO A 1 80 ? -8.71800 19.75300 40.49700 1.000 19.39180 236 PRO A CA 1
ATOM 617 C C . PRO A 1 80 ? -8.14800 18.89500 41.62500 1.000 16.70727 236 PRO A C 1
ATOM 618 O O . PRO A 1 80 ? -8.80900 17.92200 42.04600 1.000 19.06281 236 PRO A O 1
ATOM 622 N N . ASN A 1 81 ? -6.95000 19.19300 42.11300 1.000 18.13112 237 ASN A N 1
ATOM 623 C CA . ASN A 1 81 ? -6.34100 18.40200 43.18400 1.000 15.24130 237 ASN A CA 1
ATOM 624 C C . ASN A 1 81 ? -6.79400 18.94900 44.53300 1.000 21.26044 237 ASN A C 1
ATOM 625 O O . ASN A 1 81 ? -6.02300 19.51400 45.30400 1.000 21.84472 237 ASN A O 1
ATOM 630 N N . ALA A 1 82 ? -8.09000 18.76700 44.79300 1.000 21.48942 238 ALA A N 1
ATOM 631 C CA . ALA A 1 82 ? -8.69500 19.13900 46.06000 1.000 20.85513 238 ALA A CA 1
ATOM 632 C C . ALA A 1 82 ? -9.90900 18.25400 46.30400 1.000 29.54565 238 ALA A C 1
ATOM 633 O O . ALA A 1 82 ? -10.59600 18.32500 47.34100 1.000 28.85346 238 ALA A O 1
ATOM 636 N N . ALA B 1 3 ? 6.64500 18.96000 52.81100 1.000 32.58022 159 ALA B N 1
ATOM 637 C CA . ALA B 1 3 ? 6.59300 20.38300 52.43600 1.000 31.83540 159 ALA B CA 1
ATOM 638 C C . ALA B 1 3 ? 7.55000 20.72200 51.30300 1.000 34.27516 159 ALA B C 1
ATOM 639 O O . ALA B 1 3 ? 8.71200 20.31100 51.33700 1.000 40.99965 159 ALA B O 1
ATOM 641 N N . SER B 1 4 ? 7.08100 21.50300 50.32100 1.000 25.86100 160 SER B N 1
ATOM 642 C CA . SER B 1 4 ? 7.87200 21.83300 49.14200 1.000 24.83982 160 SER B CA 1
ATOM 643 C C . SER B 1 4 ? 8.11500 23.32700 49.04900 1.000 21.19201 160 SER B C 1
ATOM 644 O O . SER B 1 4 ? 7.20800 24.13900 49.24000 1.000 19.82606 160 SER B O 1
ATOM 647 N N . THR B 1 5 ? 9.34600 23.66300 48.73500 1.000 21.43152 161 THR B N 1
ATOM 648 C CA . THR B 1 5 ? 9.80200 25.03700 48.56700 1.000 17.07573 161 THR B CA 1
ATOM 649 C C . THR B 1 5 ? 10.00700 25.31900 47.08700 1.000 18.24692 161 THR B C 1
ATOM 650 O O . THR B 1 5 ? 10.58300 24.48600 46.37800 1.000 21.90263 161 THR B O 1
ATOM 654 N N . VAL B 1 6 ? 9.58600 26.51500 46.64000 1.000 16.82307 162 VAL B N 1
ATOM 655 C CA . VAL B 1 6 ? 9.72700 27.00400 45.27200 1.000 14.47279 162 VAL B CA 1
ATOM 656 C C . VAL B 1 6 ? 10.26500 28.41900 45.34900 1.000 15.76242 162 VAL B C 1
ATOM 657 O O . VAL B 1 6 ? 9.97900 29.15900 46.29800 1.000 15.95718 162 VAL B O 1
ATOM 661 N N . TYR B 1 7 ? 11.04400 28.79100 44.33900 1.000 12.49360 163 TYR B N 1
ATOM 662 C CA . TYR B 1 7 ? 11.53300 30.15000 44.17500 1.000 14.60965 163 TYR B CA 1
ATOM 663 C C . TYR B 1 7 ? 10.81900 30.81800 43.00800 1.000 15.39658 163 TYR B C 1
ATOM 664 O O . TYR B 1 7 ? 10.79400 30.27600 41.90200 1.000 14.09380 163 TYR B O 1
ATOM 673 N N . VAL B 1 8 ? 10.28300 32.01200 43.24600 1.000 12.02249 164 VAL B N 1
ATOM 674 C CA . VAL B 1 8 ? 9.43900 32.68200 42.25800 1.000 13.27791 164 VAL B CA 1
ATOM 675 C C . VAL B 1 8 ? 9.99600 34.07700 41.97600 1.000 12.60414 164 VAL B C 1
ATOM 676 O O . VAL B 1 8 ? 9.90600 34.97300 42.83000 1.000 14.09643 164 VAL B O 1
ATOM 680 N N . PRO B 1 9 ? 10.56000 34.30500 40.78800 1.000 14.17012 165 PRO B N 1
ATOM 681 C CA . PRO B 1 9 ? 10.99400 35.66400 40.43400 1.000 15.12550 165 PRO B CA 1
ATOM 682 C C . PRO B 1 9 ? 9.84400 36.65400 40.54100 1.000 14.95969 165 PRO B C 1
ATOM 683 O O . PRO B 1 9 ? 8.76800 36.45500 39.96700 1.000 15.50449 165 PRO B O 1
ATOM 687 N N . THR B 1 10 ? 10.09300 37.74900 41.24800 1.000 14.93863 166 THR B N 1
ATOM 688 C CA . THR B 1 10 ? 9.05100 38.73200 41.53200 1.000 15.15708 166 THR B CA 1
ATOM 689 C C . THR B 1 10 ? 9.67500 40.11100 41.53000 1.000 18.44168 166 THR B C 1
ATOM 690 O O . THR B 1 10 ? 1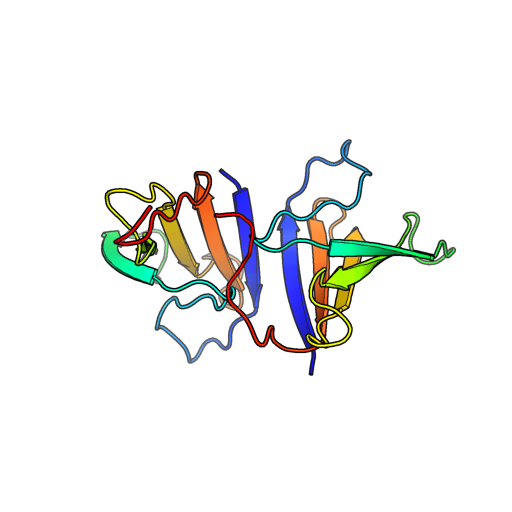0.67900 40.31700 42.20500 1.000 19.22073 166 THR B O 1
ATOM 694 N N . GLU B 1 11 ? 9.09100 41.05300 40.77600 1.000 17.88109 167 GLU B N 1
ATOM 695 C CA . GLU B 1 11 ? 9.57500 42.43000 40.79900 1.000 17.72055 167 GLU B CA 1
ATOM 696 C C . GLU B 1 11 ? 9.80500 42.89400 42.22800 1.000 17.27312 167 GLU B C 1
ATOM 697 O O . GLU B 1 11 ? 8.98900 42.65200 43.11000 1.000 16.57567 167 GLU B O 1
ATOM 703 N N . THR B 1 12 ? 10.91300 43.59500 42.45600 1.000 19.63393 168 THR B N 1
ATOM 704 C CA . THR B 1 12 ? 11.27700 43.96200 43.81600 1.000 17.63106 168 THR B CA 1
ATOM 705 C C . THR B 1 12 ? 10.36700 45.03400 44.39800 1.000 16.72832 168 THR B C 1
ATOM 706 O O . THR B 1 12 ? 10.22400 45.11100 45.62200 1.000 21.28413 168 THR B O 1
ATOM 710 N N . SER B 1 13 ? 9.71100 45.82400 43.55300 1.000 17.24944 169 SER B N 1
ATOM 711 C CA . SER B 1 13 ? 8.78900 46.85400 44.02900 1.000 17.74423 169 SER B CA 1
ATOM 712 C C . SER B 1 13 ? 7.53100 46.26000 44.66200 1.000 17.82319 169 SER B C 1
ATOM 713 O O . SER B 1 13 ? 6.8470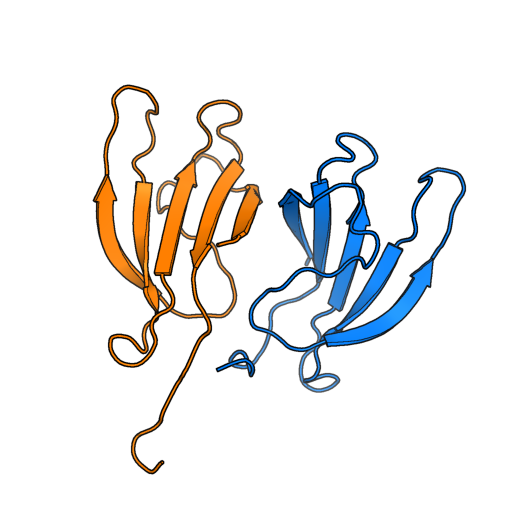0 46.96900 45.41400 1.000 19.88923 169 SER B O 1
ATOM 716 N N . ASP B 1 14 ? 7.23600 44.97300 44.41400 1.000 15.69399 170 ASP B N 1
ATOM 717 C CA . ASP B 1 14 ? 6.03500 44.29800 44.90900 1.000 16.90466 170 ASP B CA 1
ATOM 718 C C . ASP B 1 14 ? 6.38900 43.66700 46.24900 1.000 17.64159 170 ASP B C 1
ATOM 719 O O . ASP B 1 14 ? 7.11000 42.66300 46.28700 1.000 19.37074 170 ASP B O 1
ATOM 724 N N . THR B 1 15 ? 5.87800 44.24000 47.34800 1.000 17.28892 171 THR B N 1
ATOM 725 C CA . THR B 1 15 ? 6.15300 43.71100 48.68000 1.000 19.61814 171 THR B CA 1
ATOM 726 C C . THR B 1 15 ? 4.94100 42.99300 49.29300 1.000 18.81805 171 THR B C 1
ATOM 727 O O . THR B 1 15 ? 4.90500 42.76200 50.50400 1.000 17.94952 171 THR B O 1
ATOM 731 N N . SER B 1 16 ? 3.96900 42.57900 48.46800 1.000 16.63094 172 SER B N 1
ATOM 732 C CA . SER B 1 16 ? 2.76500 41.94700 49.00000 1.000 20.17610 172 SER B CA 1
ATOM 733 C C . SER B 1 16 ? 3.01000 40.53300 49.48900 1.000 17.94162 172 SER B C 1
ATOM 734 O O . SER B 1 16 ? 2.16600 39.98800 50.21500 1.000 16.60462 172 SER B O 1
ATOM 737 N N . LEU B 1 17 ? 4.12000 39.91900 49.07600 1.000 15.05707 173 LEU B N 1
ATOM 738 C CA . LEU B 1 17 ? 4.43300 38.53100 49.40300 1.000 15.39658 173 LEU B CA 1
ATOM 739 C C . LEU B 1 17 ? 3.37600 37.58400 48.81600 1.000 15.15445 173 LEU B C 1
ATOM 740 O O . 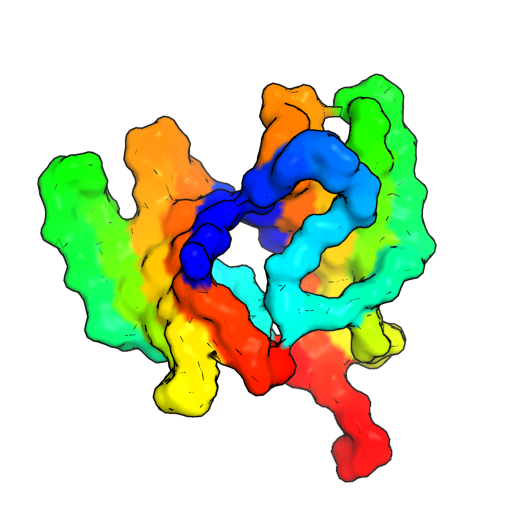LEU B 1 17 ? 3.07600 36.52100 49.38600 1.000 17.46788 173 LEU B O 1
ATOM 745 N N . THR B 1 18 ? 2.83000 37.97200 47.65400 1.000 15.75452 174 THR B N 1
ATOM 746 C CA . THR B 1 18 ? 1.87100 37.17800 46.89900 1.000 18.16270 174 THR B CA 1
ATOM 747 C C . THR B 1 18 ? 2.58400 36.26300 45.91000 1.000 18.58644 174 THR B C 1
ATOM 748 O O . THR B 1 18 ? 3.37100 36.73500 45.08800 1.000 17.11258 174 THR B O 1
ATOM 752 N N . VAL B 1 19 ? 2.24700 34.96800 45.92600 1.000 16.05719 175 VAL B N 1
ATOM 753 C CA . VAL B 1 19 ? 2.62900 34.06100 44.84500 1.000 12.83838 175 VAL B CA 1
ATOM 754 C C . VAL B 1 19 ? 1.34500 33.58300 44.19100 1.000 16.14404 175 VAL B C 1
ATOM 755 O O . VAL B 1 19 ? 0.47500 33.01900 44.86800 1.000 17.76002 175 VAL B O 1
ATOM 759 N N . LYS B 1 20 ? 1.21300 33.84300 42.89100 1.000 17.11521 176 LYS B N 1
ATOM 760 C CA . LYS B 1 20 ? 0.02700 33.45300 42.14600 1.000 16.69411 176 LYS B CA 1
ATOM 761 C C . LYS B 1 20 ? 0.17900 31.98200 41.76400 1.000 18.83121 176 LYS B C 1
ATOM 762 O O . LYS B 1 20 ? 1.17000 31.59100 41.13600 1.000 21.29466 176 LYS B O 1
ATOM 768 N N . ASP B 1 21 ? -0.76000 31.15400 42.20700 1.000 15.57292 177 ASP B N 1
ATOM 769 C CA . ASP B 1 21 ? -0.64200 29.72700 41.94700 1.000 12.51466 177 ASP B CA 1
ATOM 770 C C . ASP B 1 21 ? -1.96800 29.10900 41.54000 1.000 14.15433 177 ASP B C 1
ATOM 771 O O . ASP B 1 21 ? -2.08500 27.87000 41.51400 1.000 14.62807 177 ASP B O 1
ATOM 776 N N . GLY B 1 22 ? -2.97300 29.92200 41.21200 1.000 14.55438 178 GLY B N 1
ATOM 777 C CA . GLY B 1 22 ? -4.25900 29.40000 40.80900 1.000 14.69650 178 GLY B CA 1
ATOM 778 C C . GLY B 1 22 ? -5.17800 28.98600 41.94000 1.000 15.48607 178 GLY B C 1
ATOM 779 O O . GLY B 1 22 ? -6.30400 28.54700 41.67400 1.000 15.87559 178 GLY B O 1
ATOM 780 N N . PHE B 1 23 ? -4.74200 29.08700 43.18600 1.000 13.83324 179 PHE B N 1
ATOM 781 C CA . PHE B 1 23 ? -5.53400 28.83600 44.37200 1.000 14.37278 179 PHE B CA 1
ATOM 782 C C . PHE B 1 23 ? -5.75100 30.16000 45.08700 1.000 17.31787 179 PHE B C 1
ATOM 783 O O . PHE B 1 23 ? -5.13900 31.17000 44.75400 1.000 17.49683 179 PHE B O 1
ATOM 791 N N . GLN B 1 24 ? -6.66000 30.16300 46.05200 1.000 16.73622 180 GLN B N 1
ATOM 792 C CA . GLN B 1 24 ? -6.99500 31.37100 46.78500 1.000 19.24178 180 GLN B CA 1
ATOM 793 C C . GLN B 1 24 ? -6.56200 31.21600 48.22800 1.000 18.33378 180 GLN B C 1
ATOM 794 O O . GLN B 1 24 ? -6.70400 30.13900 48.80300 1.000 17.92320 180 GLN B O 1
ATOM 800 N N . TRP B 1 25 ? -6.07500 32.30400 48.81800 1.000 17.49683 181 TRP B N 1
ATOM 801 C CA . TRP B 1 25 ? -5.38300 32.23300 50.08600 1.000 16.17036 181 TRP B CA 1
ATOM 802 C C . TRP B 1 25 ? -5.84300 33.35600 51.00200 1.000 23.35543 181 TRP B C 1
ATOM 803 O O . TRP B 1 25 ? -6.28300 34.40800 50.54300 1.000 25.75572 181 TRP B O 1
ATOM 814 N N . ARG B 1 26 ? -5.70600 33.10900 52.30400 1.000 21.62101 182 ARG B N 1
ATOM 815 C CA . ARG B 1 26 ? -6.01100 34.07000 53.36500 1.000 23.57914 182 ARG B CA 1
ATOM 816 C C . ARG B 1 26 ? -4.78200 34.21300 54.24300 1.000 19.85238 182 ARG B C 1
ATOM 817 O O . ARG B 1 26 ? -4.27100 33.21200 54.76400 1.000 19.62867 182 ARG B O 1
ATOM 825 N N . LYS B 1 27 ? -4.29600 35.44700 54.40800 1.000 18.80752 183 LYS B N 1
ATOM 826 C CA . LYS B 1 27 ? -3.14600 35.68600 55.26400 1.000 22.16582 183 LYS B CA 1
ATOM 827 C C . LYS B 1 27 ? -3.59900 35.57400 56.70500 1.000 24.14237 183 LYS B C 1
ATOM 828 O O . LYS B 1 27 ? -4.67000 36.05800 57.07700 1.000 27.46908 183 LYS B O 1
ATOM 834 N N . TYR B 1 28 ? -2.82400 34.89100 57.51300 1.000 21.11832 184 TYR B N 1
ATOM 835 C CA . TYR B 1 28 ? -3.18100 34.82000 58.91300 1.000 27.63226 184 TYR B CA 1
ATOM 836 C C . TYR B 1 28 ? -2.02700 35.07300 59.85000 1.000 26.82427 184 TYR B C 1
ATOM 837 O O . TYR B 1 28 ? -2.25900 35.20100 61.05300 1.000 28.32182 184 TYR B O 1
ATOM 846 N N . GLY B 1 29 ? -0.80600 35.16800 59.35400 1.000 22.57902 185 GLY B N 1
ATOM 847 C CA . GLY B 1 29 ?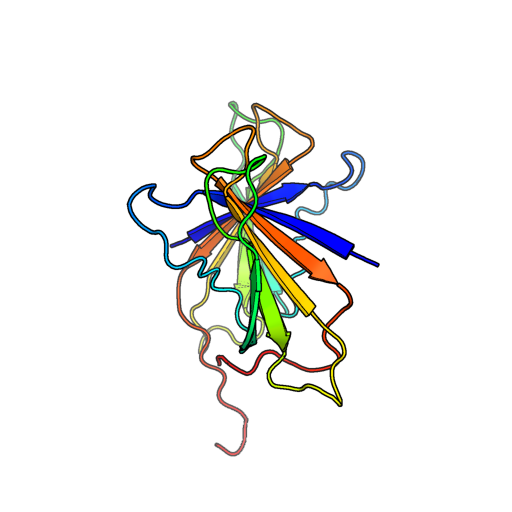 0.29100 35.44300 60.25800 1.000 19.69447 185 GLY B CA 1
ATOM 848 C C . GLY B 1 29 ? 1.44900 36.09200 59.54300 1.000 17.06784 185 GLY B C 1
ATOM 849 O O . GLY B 1 29 ? 1.50200 36.14900 58.31500 1.000 17.21785 185 GLY B O 1
ATOM 850 N N . GLN B 1 30 ? 2.41700 36.52500 60.35000 1.000 16.65726 186 GLN B N 1
ATOM 851 C CA . GLN B 1 30 ? 3.62100 37.15000 59.83500 1.000 17.02836 186 GLN B CA 1
ATOM 852 C C . GLN B 1 30 ? 4.71900 36.92500 60.85600 1.000 16.87044 186 GLN B C 1
ATOM 853 O O . GLN B 1 30 ? 4.47200 36.99700 62.06900 1.000 18.79436 186 GLN B O 1
ATOM 859 N N . LYS B 1 31 ? 5.91200 36.61200 60.35900 1.000 15.00706 187 LYS B N 1
ATOM 860 C CA . LYS B 1 31 ? 7.12000 36.51800 61.17000 1.000 12.81996 187 LYS B CA 1
ATOM 861 C C . LYS B 1 31 ? 8.11900 37.55500 60.66300 1.000 14.68860 187 LYS B C 1
ATOM 862 O O . LYS B 1 31 ? 8.32000 37.68900 59.45600 1.000 15.53871 187 LYS B O 1
ATOM 868 N N . VAL B 1 32 ? 8.72400 38.30100 61.57200 1.000 15.20182 188 VAL B N 1
ATOM 869 C CA . VAL B 1 32 ? 9.77700 39.24500 61.22400 1.000 17.59421 188 VAL B CA 1
ATOM 870 C C . VAL B 1 32 ? 11.06500 38.77000 61.88300 1.000 18.28377 188 VAL B C 1
ATOM 871 O O . VAL B 1 32 ? 11.03100 38.25900 63.00500 1.000 17.10731 188 VAL B O 1
ATOM 875 N N . THR B 1 33 ? 12.18900 38.90900 61.17500 1.000 16.64147 189 THR B N 1
ATOM 876 C CA . THR B 1 33 ? 13.47700 38.46200 61.70800 1.000 17.90215 189 THR B CA 1
ATOM 877 C C . THR B 1 33 ? 14.52100 39.52200 61.42300 1.000 20.87356 189 THR B C 1
ATOM 878 O O . THR B 1 33 ? 14.40800 40.30000 60.47600 1.000 20.38929 189 THR B O 1
ATOM 882 N N . ARG B 1 34 ? 15.57300 39.52800 62.23200 1.000 19.43391 190 ARG B N 1
ATOM 883 C CA . ARG B 1 34 ? 16.63300 40.49800 61.99300 1.000 19.44444 190 ARG B CA 1
ATOM 884 C C . ARG B 1 34 ? 17.57900 40.05700 60.88200 1.000 20.71564 190 ARG B C 1
ATOM 885 O O . ARG B 1 34 ? 18.39700 40.85700 60.43000 1.000 27.55067 190 ARG B O 1
ATOM 893 N N . ASP B 1 35 ? 17.41900 38.84400 60.37800 1.000 22.20529 191 ASP B N 1
ATOM 894 C CA . ASP B 1 35 ? 18.29600 38.26400 59.37100 1.000 24.78718 191 ASP B CA 1
ATOM 895 C C . ASP B 1 35 ? 17.82100 38.51800 57.94600 1.000 22.56586 191 ASP B C 1
ATOM 896 O O . ASP B 1 35 ? 18.53400 38.17900 56.99700 1.000 23.65810 191 ASP B O 1
ATOM 901 N N . ASN B 1 36 ? 16.65500 39.12500 57.77100 1.000 19.29179 192 ASN B N 1
ATOM 902 C CA . ASN B 1 36 ? 16.05500 39.29400 56.48000 1.000 17.07310 192 ASN B CA 1
ATOM 903 C C . ASN B 1 36 ? 15.19300 40.54600 56.54500 1.000 18.62592 192 ASN B C 1
ATOM 904 O O . ASN B 1 36 ? 14.32900 40.64300 57.43300 1.000 16.82044 192 ASN B O 1
ATOM 909 N N . PRO B 1 37 ? 15.35900 41.50200 55.62700 1.000 18.01532 193 PRO B N 1
ATOM 910 C CA . PRO B 1 37 ? 14.46800 42.67700 55.65800 1.000 20.12610 193 PRO B CA 1
ATOM 911 C C . PRO B 1 37 ? 13.02700 42.33300 55.36600 1.000 17.49157 193 PRO B C 1
ATOM 912 O O . PRO B 1 37 ? 12.12400 43.09000 55.74400 1.000 19.88133 193 PRO B O 1
ATOM 916 N N . SER B 1 38 ? 12.78600 41.24300 54.68100 1.000 16.37828 194 SER B N 1
ATOM 917 C CA . SER B 1 38 ? 11.44300 40.84800 54.32700 1.000 13.07262 194 SER B CA 1
ATOM 918 C C . SER B 1 38 ? 10.78900 40.08500 55.46100 1.000 14.98601 194 SER B C 1
ATOM 919 O O . SER B 1 38 ? 11.37900 39.13800 55.97400 1.000 12.40938 194 SER B O 1
ATOM 922 N N . PRO B 1 39 ? 9.55900 40.42900 55.82200 1.000 14.02273 195 PRO B N 1
ATOM 923 C CA . PRO B 1 39 ? 8.75300 39.54500 56.65400 1.000 13.32791 195 PRO B CA 1
ATOM 924 C C . PRO B 1 39 ? 8.48700 38.25800 55.90000 1.000 12.65678 195 PRO B C 1
ATOM 925 O O . PRO B 1 39 ? 8.64900 38.17200 54.67100 1.000 15.14392 195 PRO B O 1
ATOM 929 N N . ARG B 1 40 ? 8.07700 37.25500 56.65900 1.000 12.23568 196 ARG B N 1
ATOM 930 C CA . ARG B 1 40 ? 7.52200 36.01500 56.12200 1.000 13.53847 196 ARG B CA 1
ATOM 931 C C . ARG B 1 40 ? 6.01900 36.05600 56.37000 1.000 12.65941 196 ARG B C 1
ATOM 932 O O . ARG B 1 40 ? 5.58800 36.20600 57.50900 1.000 13.43056 196 ARG B O 1
ATOM 940 N N . ALA B 1 41 ? 5.23700 35.94300 55.30100 1.000 11.90669 197 ALA B N 1
ATOM 941 C CA . ALA B 1 41 ? 3.79000 35.91400 55.36200 1.000 12.01197 197 ALA B CA 1
ATOM 942 C C . ALA B 1 41 ? 3.32000 34.47800 55.39000 1.000 13.70691 197 ALA B C 1
ATOM 943 O O . ALA B 1 41 ? 3.83800 33.62100 54.66300 1.000 13.52004 197 ALA B O 1
ATOM 945 N N . TYR B 1 42 ? 2.33800 34.21800 56.23700 1.000 13.09894 198 TYR B N 1
ATOM 946 C CA . TYR B 1 42 ? 1.75200 32.90200 56.39200 1.000 14.24644 198 TYR B CA 1
ATOM 947 C C . TYR B 1 42 ? 0.31100 32.94800 55.90900 1.000 18.01005 198 TYR B C 1
ATOM 948 O O . TYR B 1 42 ? -0.46300 33.81600 56.34000 1.000 16.73095 198 TYR B O 1
ATOM 957 N N . PHE B 1 43 ? -0.05000 31.98000 55.06900 1.000 15.78610 199 PHE B N 1
ATOM 958 C CA . PHE B 1 43 ? -1.36100 31.90100 54.43900 1.000 16.47566 199 PHE B CA 1
ATOM 959 C C . PHE B 1 43 ? -1.99000 30.54200 54.71300 1.000 17.29944 199 PHE B C 1
ATOM 960 O O . PHE B 1 43 ? -1.29600 29.53000 54.84200 1.000 15.17287 199 PHE B O 1
ATOM 968 N N . ARG B 1 44 ? -3.31800 30.52100 54.83300 1.000 15.58608 200 ARG B N 1
ATOM 969 C CA . ARG B 1 44 ? -4.07000 29.28000 54.74700 1.000 17.38103 200 ARG B CA 1
ATOM 970 C C . ARG B 1 44 ? -4.96400 29.33300 53.51800 1.000 19.58656 200 ARG B C 1
ATOM 971 O O . ARG B 1 44 ? -5.29800 30.40900 53.01500 1.000 16.85992 200 ARG B O 1
ATOM 979 N N . CYS B 1 45 ? -5.26500 28.15300 52.98000 1.000 15.24393 201 CYS B N 1
ATOM 980 C CA . CYS B 1 45 ? -6.18800 28.05200 51.84900 1.000 17.40735 201 CYS B CA 1
ATOM 981 C C . CYS B 1 45 ? -7.52900 28.66500 52.19800 1.000 23.87392 201 CYS B C 1
ATOM 982 O O . CYS B 1 45 ? -7.96300 28.65000 53.35400 1.000 19.95502 201 CYS B O 1
ATOM 985 N N . SER B 1 46 ? -8.19400 29.21200 51.17600 1.000 19.81027 202 SER B N 1
ATOM 986 C CA . SER B 1 46 ? -9.50100 29.80800 51.38400 1.000 25.45568 202 SER B CA 1
ATOM 987 C C . SER B 1 46 ? -10.53000 28.78800 51.84700 1.000 22.21056 202 SER B C 1
ATOM 988 O O . SER B 1 46 ? -11.57100 29.18300 52.36600 1.000 25.79783 202 SER B O 1
ATOM 991 N N . PHE B 1 47 ? -10.23000 27.49300 51.73200 1.000 25.03984 203 PHE B N 1
ATOM 992 C CA . PHE B 1 47 ? -11.09500 26.42200 52.18300 1.000 24.11342 203 PHE B CA 1
ATOM 993 C C . PHE B 1 47 ? -10.75500 25.91000 53.58000 1.000 24.87667 203 PHE B C 1
ATOM 994 O O . PHE B 1 47 ? -11.38500 24.95300 54.03800 1.000 27.21905 203 PHE B O 1
ATOM 1002 N N . ALA B 1 48 ? -9.81400 26.53800 54.27700 1.000 23.61336 204 ALA B N 1
ATOM 1003 C CA . ALA B 1 48 ? -9.55200 26.16500 55.65500 1.000 26.45844 204 ALA B CA 1
ATOM 1004 C C . ALA B 1 48 ? -10.78100 26.48500 56.50000 1.000 29.82989 204 ALA B C 1
ATOM 1005 O O . ALA B 1 48 ? -11.58200 27.34400 56.13200 1.000 29.81410 204 ALA B O 1
ATOM 1007 N N . PRO B 1 49 ? -10.94800 25.82000 57.65100 1.000 29.75620 205 PRO B N 1
ATOM 1008 C CA . PRO B 1 49 ? -10.09000 24.84400 58.33000 1.000 30.17467 205 PRO B CA 1
ATOM 1009 C C . PRO B 1 49 ? -10.15400 23.46800 57.71500 1.000 32.68287 205 PRO B C 1
ATOM 1010 O O . PRO B 1 49 ? -9.23600 22.66900 57.90100 1.000 36.18065 205 PRO B O 1
ATOM 1014 N N . SER B 1 50 ? -11.22700 23.19200 56.97800 1.000 29.18245 206 SER B N 1
ATOM 1015 C CA . SER B 1 50 ? -11.36800 21.87600 56.37500 1.000 30.92213 206 SER B CA 1
ATOM 1016 C C . SER B 1 50 ? -10.17400 21.56800 55.47800 1.000 26.68215 206 SER B C 1
ATOM 1017 O O . SER B 1 50 ? -9.59500 20.48100 55.55600 1.000 27.62700 206 SER B O 1
ATOM 1020 N N . CYS B 1 51 ? -9.77800 22.51500 54.64100 1.000 23.59757 207 CYS B N 1
ATOM 1021 C CA . CYS B 1 51 ? -8.55300 22.33400 53.85500 1.000 22.66061 207 CYS B CA 1
ATOM 1022 C C . CYS B 1 51 ? -7.33300 22.67200 54.70400 1.000 21.16833 207 CYS B C 1
ATOM 1023 O O . CYS B 1 51 ? -7.27600 23.76000 55.28500 1.000 22.86590 207 CYS B O 1
ATOM 1026 N N . PRO B 1 52 ? -6.33800 21.78600 54.77400 1.000 22.29215 208 PRO B N 1
ATOM 1027 C CA . PRO B 1 52 ? -5.21400 21.96400 55.70800 1.000 21.50258 208 PRO B CA 1
ATOM 1028 C C . PRO B 1 52 ? -3.97700 22.59200 55.08400 1.000 21.43152 208 PRO B C 1
ATOM 1029 O O . PRO B 1 52 ? -2.96600 22.73700 55.78100 1.000 21.43415 208 PRO B O 1
ATOM 1033 N N . VAL B 1 53 ? -4.03300 22.97500 53.81600 1.000 17.99689 209 VAL B N 1
ATOM 1034 C CA . VAL B 1 53 ? -2.81200 23.40700 53.14500 1.000 17.91004 209 VAL B CA 1
ATOM 1035 C C . VAL B 1 53 ? -2.34300 24.71300 53.75300 1.000 18.21797 209 VAL B C 1
ATOM 1036 O O . VAL B 1 53 ? -3.13200 25.64200 53.94600 1.000 19.58130 209 VAL B O 1
ATOM 1040 N N . LYS B 1 54 ? -1.04500 24.79000 54.03800 1.000 17.80213 210 LYS B N 1
ATOM 1041 C CA . LYS B 1 54 ? -0.41200 25.99600 54.54600 1.000 18.57591 210 LYS B CA 1
ATOM 1042 C C . LYS B 1 54 ? 0.62400 26.48600 53.54200 1.000 16.61778 210 LYS B C 1
ATOM 1043 O O . LYS B 1 54 ? 1.21800 25.70000 52.80000 1.000 17.69949 210 LYS B O 1
ATOM 1049 N N . LYS B 1 55 ? 0.83000 27.79700 53.51400 1.000 17.09415 211 LYS B N 1
ATOM 1050 C CA . LYS B 1 55 ? 1.73000 28.39700 52.54600 1.000 13.12526 211 LYS B CA 1
ATOM 1051 C C . LYS B 1 55 ? 2.42900 29.56600 53.20700 1.000 15.75715 211 LYS B C 1
ATOM 1052 O O . LYS B 1 55 ? 1.76600 30.40800 53.81600 1.000 14.89389 211 LYS B O 1
ATOM 1058 N N . LYS B 1 56 ? 3.76300 29.62300 53.10600 1.000 11.53823 212 LYS B N 1
ATOM 1059 C CA . LYS B 1 56 ? 4.49000 30.74900 53.67700 1.000 15.08076 212 LYS B CA 1
ATOM 1060 C C . LYS B 1 56 ? 5.42200 31.32600 52.61700 1.000 12.46465 212 LYS B C 1
ATOM 1061 O O . LYS B 1 56 ? 5.96500 30.59800 51.77200 1.000 14.16222 212 LYS B O 1
ATOM 1067 N N . VAL B 1 57 ? 5.55500 32.65000 52.61700 1.000 11.15660 213 VAL B N 1
ATOM 1068 C CA . VAL B 1 57 ? 6.21200 33.35900 51.53100 1.000 12.76732 213 VAL B CA 1
ATOM 1069 C C . VAL B 1 57 ? 7.12000 34.42800 52.12600 1.000 12.00144 213 VAL B C 1
ATOM 1070 O O . VAL B 1 57 ? 6.68400 35.21600 52.97300 1.000 12.34359 213 VAL B O 1
ATOM 1074 N N . GLN B 1 58 ? 8.38100 34.46300 51.67500 1.000 11.88300 214 GLN B N 1
ATOM 1075 C CA . GLN B 1 58 ? 9.32500 35.46900 52.12500 1.000 12.92260 214 GLN B CA 1
ATOM 1076 C C . GLN B 1 58 ? 10.26700 35.78700 50.97600 1.000 13.15421 214 GLN B C 1
ATOM 1077 O O . GLN B 1 58 ? 10.63600 34.89200 50.23900 1.000 13.30949 214 GLN B O 1
ATOM 1083 N N . ARG B 1 59 ? 10.76300 37.00600 50.90100 1.000 11.09607 215 ARG B N 1
ATOM 1084 C CA . ARG B 1 59 ? 11.79000 37.29400 49.92600 1.000 14.34646 215 ARG B CA 1
ATOM 1085 C C . ARG B 1 59 ? 13.08200 36.64800 50.38500 1.000 15.83611 215 ARG B C 1
ATOM 1086 O O . ARG B 1 59 ? 13.37600 36.60700 51.56300 1.000 16.44671 215 ARG B O 1
ATOM 1094 N N . SER B 1 60 ? 13.84600 36.13500 49.43900 1.000 13.89377 216 SER B N 1
ATOM 1095 C CA . SER B 1 60 ? 15.16900 35.60500 49.71600 1.000 14.36225 216 SER B CA 1
ATOM 1096 C C . SER B 1 60 ? 16.07100 36.71400 50.21700 1.000 15.85980 216 SER B C 1
ATOM 1097 O O . SER B 1 60 ? 16.01100 37.84900 49.73000 1.000 17.66001 216 SER B O 1
ATOM 1100 N N . ALA B 1 61 ? 16.86800 36.39600 51.23300 1.000 19.24178 217 ALA B N 1
ATOM 1101 C CA . ALA B 1 61 ? 17.85800 37.33000 51.74200 1.000 20.05240 217 ALA B CA 1
ATOM 1102 C C . ALA B 1 61 ? 19.11300 37.35600 50.88200 1.000 21.48942 217 ALA B C 1
ATOM 1103 O O . ALA B 1 61 ? 19.84600 38.34800 50.90800 1.000 28.27971 217 ALA B O 1
ATOM 1105 N N . GLU B 1 62 ? 19.37100 36.28900 50.12300 1.000 23.31332 218 GLU B N 1
ATOM 1106 C CA . GLU B 1 62 ? 20.54900 36.22500 49.26400 1.000 26.32158 218 GLU B CA 1
ATOM 1107 C C . GLU B 1 62 ? 20.28700 36.76900 47.87400 1.000 25.53727 218 GLU B C 1
ATOM 1108 O O . GLU B 1 62 ? 21.18500 37.37100 47.26500 1.000 26.97692 218 GLU B O 1
ATOM 1114 N N . ASP B 1 63 ? 19.07300 36.59300 47.36900 1.000 23.11593 219 ASP B N 1
ATOM 1115 C CA . ASP B 1 63 ? 18.67800 37.11300 46.06000 1.000 25.53990 219 ASP B CA 1
ATOM 1116 C C . ASP B 1 63 ? 17.30500 37.75400 46.20300 1.000 22.63692 219 ASP B C 1
ATOM 1117 O O . ASP B 1 63 ? 16.26900 37.09700 46.03600 1.000 19.62604 219 ASP B O 1
ATOM 1122 N N . PRO B 1 64 ? 17.25600 39.05200 46.51300 1.000 24.96615 220 PRO B N 1
ATOM 1123 C CA . PRO B 1 64 ? 15.95900 39.70500 46.74400 1.000 22.63956 220 PRO B CA 1
ATOM 1124 C C . PRO B 1 64 ? 15.05200 39.79100 45.51200 1.000 21.94210 220 PRO B C 1
ATOM 1125 O O . PRO B 1 64 ? 13.90200 40.20900 45.65900 1.000 23.30806 220 PRO B O 1
ATOM 1129 N N . SER B 1 65 ? 15.47300 39.34200 44.33000 1.000 19.82606 221 SER B N 1
ATOM 1130 C CA . SER B 1 65 ? 14.53800 39.24300 43.21100 1.000 20.93935 221 SER B CA 1
ATOM 1131 C C . SER B 1 65 ? 13.67300 37.98400 43.26100 1.000 17.56526 221 SER B C 1
ATOM 1132 O O . SER B 1 65 ? 12.80000 37.81000 42.40000 1.000 18.83910 221 SER B O 1
ATOM 1135 N N . LEU B 1 66 ? 13.86200 37.11000 44.25100 1.000 16.48882 222 LEU B N 1
ATOM 1136 C CA . LEU B 1 66 ? 13.13900 35.85500 44.35000 1.000 16.03350 222 LEU B CA 1
ATOM 1137 C C . LEU B 1 66 ? 12.30500 35.82600 45.62200 1.000 14.98338 222 LEU B C 1
ATOM 1138 O O . LEU B 1 66 ? 12.79900 36.13100 46.70900 1.000 15.30183 222 LEU B O 1
ATOM 1143 N N . LEU B 1 67 ? 11.05800 35.42100 45.49600 1.000 11.81984 223 LEU B N 1
ATOM 1144 C CA . LEU B 1 67 ? 10.28800 35.00800 46.65900 1.000 13.54636 223 LEU B CA 1
ATOM 1145 C C . LEU B 1 67 ? 10.53300 33.53500 46.92000 1.000 16.22826 223 LEU B C 1
ATOM 1146 O O . LEU B 1 67 ? 10.68100 32.74000 45.98600 1.000 15.45185 223 LEU B O 1
ATOM 1151 N N . VAL B 1 68 ? 10.57700 33.17000 48.19200 1.000 13.09631 224 VAL B N 1
ATOM 1152 C CA . VAL B 1 68 ? 10.69100 31.77300 48.61000 1.000 13.46740 224 VAL B CA 1
ATOM 1153 C C . VAL B 1 68 ? 9.33500 31.37600 49.17500 1.000 15.62819 224 VAL B C 1
ATOM 1154 O O . VAL B 1 68 ? 8.89300 31.96000 50.16400 1.000 14.22276 224 VAL B O 1
ATOM 1158 N N . ALA B 1 69 ? 8.65700 30.41600 48.53500 1.000 14.82809 225 ALA B N 1
ATOM 1159 C CA . ALA B 1 69 ? 7.31600 29.98700 48.92600 1.000 15.43869 225 ALA B CA 1
ATOM 1160 C C . ALA B 1 69 ? 7.40600 28.53300 49.34500 1.000 13.73323 225 ALA B C 1
ATOM 1161 O O . ALA B 1 69 ? 7.99100 27.72000 48.63100 1.000 15.78610 225 ALA B O 1
ATOM 1163 N N . THR B 1 70 ? 6.91800 28.22900 50.53800 1.000 12.80680 226 THR B N 1
ATOM 1164 C CA . THR B 1 70 ? 6.90500 26.86000 51.03000 1.000 15.88348 226 THR B CA 1
ATOM 1165 C C . THR B 1 70 ? 5.46900 26.44000 51.29400 1.000 17.35208 226 THR B C 1
ATOM 1166 O O . THR B 1 70 ? 4.73600 27.12100 52.00900 1.000 17.71528 226 THR B O 1
ATOM 1170 N N . TYR B 1 71 ? 5.09700 25.29300 50.73700 1.000 14.04379 227 TYR B N 1
ATOM 1171 C CA . TYR B 1 71 ? 3.75500 24.75700 50.81000 1.000 16.19668 227 TYR B CA 1
ATOM 1172 C C . TYR B 1 71 ? 3.78100 23.45600 51.59400 1.000 17.46525 227 TYR B C 1
ATOM 1173 O O . TYR B 1 71 ? 4.73800 22.69200 51.49500 1.000 18.89700 227 TYR B O 1
ATOM 1182 N N . GLU B 1 72 ? 2.72900 23.20700 52.37000 1.000 17.64685 228 GLU B N 1
ATOM 1183 C CA . GLU B 1 72 ? 2.59000 21.93900 53.08400 1.000 17.46525 228 GLU B CA 1
ATOM 1184 C C . GLU B 1 72 ? 1.15200 21.44000 53.02000 1.000 19.75237 228 GLU B C 1
ATOM 1185 O O . GLU B 1 72 ? 0.22100 22.21400 53.19800 1.000 18.01269 228 GLU B O 1
ATOM 1191 N N . GLY B 1 73 ? 0.97400 20.15000 52.75300 1.000 21.48679 229 GLY B N 1
ATOM 1192 C CA . GLY B 1 73 ? -0.33200 19.52100 52.81100 1.000 20.66300 229 GLY B CA 1
ATOM 1193 C C . GLY B 1 73 ? -0.97000 19.29000 51.44600 1.000 21.70260 229 GLY B C 1
ATOM 1194 O O . GLY B 1 73 ? -0.45900 19.68200 50.39400 1.000 23.57125 229 GLY B O 1
ATOM 1195 N N . THR B 1 74 ? -2.11500 18.61000 51.48500 1.000 22.01580 230 THR B N 1
ATOM 1196 C CA . THR B 1 74 ? -2.89800 18.29800 50.29800 1.000 23.91866 230 THR B CA 1
ATOM 1197 C C . THR B 1 74 ? -4.24600 18.99100 50.40800 1.000 25.09775 230 THR B C 1
ATOM 1198 O O . THR B 1 74 ? 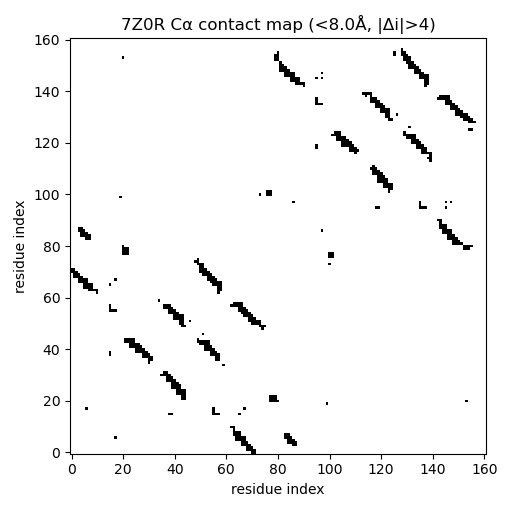-4.91400 18.87800 51.44100 1.000 23.10277 230 THR B O 1
ATOM 1202 N N . HIS B 1 75 ? -4.65200 19.69600 49.34600 1.000 22.59481 231 HIS B N 1
ATOM 1203 C CA . HIS B 1 75 ? -5.93200 20.38900 49.38600 1.000 20.55246 231 HIS B CA 1
ATOM 1204 C C . HIS B 1 75 ? -7.05900 19.38200 49.53500 1.000 20.59721 231 HIS B C 1
ATOM 1205 O O . HIS B 1 75 ? -7.02100 18.27300 48.99400 1.000 23.47124 231 HIS B O 1
ATOM 1212 N N . ASN B 1 76 ? -8.06900 19.77000 50.29400 1.000 23.17909 232 ASN B N 1
ATOM 1213 C CA . ASN B 1 76 ? -9.26300 18.95100 50.44600 1.000 23.83707 232 ASN B CA 1
ATOM 1214 C C . ASN B 1 76 ? -10.42600 19.91800 50.56900 1.000 25.73466 232 ASN B C 1
ATOM 1215 O O . ASN B 1 76 ? -10.57800 20.58600 51.59600 1.000 25.96890 232 ASN B O 1
ATOM 1220 N N . HIS B 1 77 ? -11.21600 20.02300 49.50500 1.000 23.34754 233 HIS B N 1
ATOM 1221 C CA . HIS B 1 77 ? -12.25700 21.03600 49.38400 1.000 24.08973 233 HIS B CA 1
ATOM 1222 C C . HIS B 1 77 ? -13.60200 20.33100 49.33500 1.000 33.34610 233 HIS B C 1
ATOM 1223 O O . HIS B 1 77 ? -13.91200 19.65100 48.35200 1.000 29.78252 233 HIS B O 1
ATOM 1230 N N . LEU B 1 78 ? -14.39300 20.49000 50.38500 1.000 37.55187 234 LEU B N 1
ATOM 1231 C CA . LEU B 1 78 ? -15.71500 19.88700 50.46200 1.000 41.11809 234 LEU B CA 1
ATOM 1232 C C . LEU B 1 78 ? -16.76600 20.98000 50.36100 1.000 38.35723 234 LEU B C 1
ATOM 1233 O O . LEU B 1 78 ? -16.73900 21.94900 51.12600 1.000 39.27050 234 LEU B O 1
ATOM 1238 N N . GLY B 1 79 ? -17.68400 20.82300 49.41500 1.000 31.33797 235 GLY B N 1
ATOM 1239 C CA . GLY B 1 79 ? -18.68200 21.83100 49.15200 1.000 33.81195 235 GLY B CA 1
ATOM 1240 C C . GLY B 1 79 ? -19.89500 21.66000 50.03900 1.000 30.26679 235 GLY B C 1
ATOM 1241 O O . GLY B 1 79 ? -19.97400 20.72100 50.83200 1.000 28.49552 235 GLY B O 1
ATOM 1242 N N . PRO B 1 80 ? -20.87700 22.56200 49.90300 1.000 26.73478 236 PRO B N 1
ATOM 1243 C CA . PRO B 1 80 ? -22.00900 22.56800 50.84600 1.000 29.53512 236 PRO B CA 1
ATOM 1244 C C . PRO B 1 80 ? -22.92700 21.36600 50.73200 1.000 35.04631 236 PRO B C 1
ATOM 1245 O O . PRO B 1 80 ? -23.60200 21.02500 51.71300 1.000 36.92285 236 PRO B O 1
ATOM 1249 N N . ASN B 1 81 ? -23.01500 20.75000 49.55300 1.000 30.13782 237 ASN B N 1
ATOM 1250 C CA . ASN B 1 81 ? -23.95600 19.66300 49.29500 1.000 29.83516 237 ASN B CA 1
ATOM 1251 C C . ASN B 1 81 ? -23.25900 18.32300 49.13800 1.000 32.11438 237 ASN B C 1
ATOM 1252 O O . ASN B 1 81 ? -23.83600 17.38600 48.56400 1.000 31.65906 237 ASN B O 1
ATOM 1257 N N . ALA B 1 82 ? -22.03300 18.22700 49.62800 1.000 35.33582 238 ALA B N 1
ATOM 1258 C CA . ALA B 1 82 ? -21.22300 17.03100 49.51100 1.000 34.42518 238 ALA B CA 1
ATOM 1259 C C . ALA B 1 82 ? -20.83600 16.53300 50.90500 1.000 43.57101 238 ALA B C 1
ATOM 1260 O O . ALA B 1 82 ? -21.28400 17.08800 51.91300 1.000 38.25722 238 ALA B O 1
#

Sequence (161 aa):
NASTVYVPTETSDTSLTVKDGFQWRKYGQKVTRDNPSPRAYFRCSFAPSCPVKKKVQRSAEDPSLLVATYEGTHNHLGPNAASTVYVPTETSDTSLTVKDGFQWRKYGQKVTRDNPSPRAYFRCSFAPSCPVKKKVQRSAEDPSLLVATYEGTHNHLGPNA

GO terms:
  GO:0005634 nucleus (C, IDA)
  GO:0003700 DNA-binding transcription factor activity (F, IDA)
  GO:0042742 defense response to bacterium (P, IEP)
  GO:0009751 response to salicylic acid (P, IEP)
  GO:0050832 defense response to fungus (P, IEP)
  GO:0002237 response to molecule of bacterial origin (P, IMP)
  GO:0003700 DNA-binding transcription factor activity (F, IMP)
  GO:0031347 regulation of defense response (P, IMP)
  GO:0005515 protein binding (F, IPI)
  GO:0042802 identical protein binding (F, IPI)

Foldseek 3Di:
DKDKDKAQDDLVDQVQDDDDLFDWDWDDWDDDDLANHIKIKIATPPPPVFGKIWIWIADPVDNSIIMIMIDHDGPDGRPND/DDKDKDQDPLVDLPLDDDDPFDWDWDDWADDPQARHIKTKIDGPQPPVFPKIKIWTQDRVDNRIIMIDIDHDGDHDDDVD

Nearest PDB structures (foldseek):
  7z0u-assembly1_A  TM=9.741E-01  e=4.783E-13  Arabidopsis thaliana
  2ayd-assembly1_A  TM=9.014E-01  e=3.810E-08  Arabidopsis thaliana
  5w3x-assembly2_D  TM=8.021E-01  e=3.640E-06  Arabidopsis thaliana
  8iex-assembly1_A  TM=7.480E-01  e=1.945E-06  Arabidopsis thaliana
  7z0u-assembly1_A  TM=9.255E-01  e=1.677E-13  Arabidopsis thaliana

Secondary structure (DSSP, 8-state):
-EEEEEEE--TT--S-----SS-EEEEEEEEETTEEEEEEEEEETTTTTS--EEEEEE-SS-TTEEEEEEES--SS--S--/-EEEEEE--TT--S-----SS-EEEEEEEEETTEEEEEEEEEETTTTTS--EEEEEE-SS-TTEEEEEEES------TT-

B-factor: mean 21.93, std 10.76, range [8.94, 88.7]

Solvent-accessible surface area: 10073 Å² total; per-residue (Å²): 162,68,62,43,21,63,20,50,20,113,92,90,52,112,65,6,72,14,186,38,19,10,74,50,147,101,79,22,100,97,114,57,239,138,17,128,30,38,75,0,34,24,79,2,51,82,34,137,86,1,88,2,79,5,47,0,25,25,14,77,167,60,84,49,23,1,34,0,32,33,48,17,114,45,94,35,132,10,41,60,54,100,63,47,18,63,23,65,23,142,89,101,57,111,55,10,52,10,176,34,44,22,116,40,144,113,96,24,110,92,110,48,240,122,18,136,14,42,56,0,44,20,88,3,35,84,32,134,50,1,75,3,88,7,76,0,18,21,21,55,166,62,76,51,34,0,41,0,28,45,103,56,105,23,75,48,108,34,140,155,130

Organism: Arabidopsis thaliana (NCBI:txid3702)